Protein AF-A0A6B9T9I4-F1 (afdb_monomer_lite)

Foldseek 3Di:
DLVLLVVVLVVLVVLLVVLCVVLVVPVVCVVLSVLLSVLSVLVSLLSNLVSCVPVVVVVCDDPSNVVSLVVNVPDDRRDPVSVVSNLVPDDPVCSVSVVVVVVVSVVVVVVSVVVVVVVPD

pLDDT: mean 83.36, std 12.44, range [36.88, 96.5]

Sequence (121 aa):
MAAKFTEGVERKRREQQDFILKAFENPEKGKVYQEIADFLDYEIRYYRLGAAYYSDEFESMTSEEDDDLLYLTAVSEPSPRAYAQYLREIDPSVRADEKITHSCLKELKSAIGRVMGSGMV

Radius of gyration: 15.06 Å; chains: 1; bounding box: 29×34×47 Å

Structure (mmCIF, N/CA/C/O backbone):
data_AF-A0A6B9T9I4-F1
#
_entry.id   AF-A0A6B9T9I4-F1
#
loop_
_atom_site.group_PDB
_atom_site.id
_atom_site.type_symbol
_atom_site.label_atom_id
_atom_site.label_alt_id
_atom_site.label_comp_id
_atom_site.label_asym_id
_atom_site.label_entity_id
_atom_site.label_seq_id
_atom_site.pdbx_PDB_ins_code
_atom_site.Cartn_x
_atom_site.Cartn_y
_atom_site.Cartn_z
_atom_site.occupancy
_atom_site.B_iso_or_equiv
_atom_site.auth_seq_id
_atom_site.auth_comp_id
_atom_site.auth_asym_id
_atom_site.auth_atom_id
_atom_site.pdbx_PDB_model_num
ATOM 1 N N . MET A 1 1 ? 11.084 6.611 -11.627 1.00 81.00 1 MET A N 1
ATOM 2 C CA . MET A 1 1 ? 9.846 6.159 -10.954 1.00 81.00 1 MET A CA 1
ATOM 3 C C . MET A 1 1 ? 10.147 5.034 -9.966 1.00 81.00 1 MET A C 1
ATOM 5 O O . MET A 1 1 ? 9.678 5.132 -8.840 1.00 81.00 1 MET A O 1
ATOM 9 N N . ALA A 1 2 ? 11.010 4.069 -10.315 1.00 85.75 2 ALA A N 1
ATOM 10 C CA . ALA A 1 2 ? 11.487 3.013 -9.409 1.00 85.75 2 ALA A CA 1
ATOM 11 C C . ALA A 1 2 ? 11.872 3.493 -7.996 1.00 85.75 2 ALA A C 1
ATOM 13 O O . ALA A 1 2 ? 11.316 2.999 -7.025 1.00 85.75 2 ALA A O 1
ATOM 14 N N . ALA A 1 3 ? 12.710 4.531 -7.870 1.00 86.56 3 ALA A N 1
ATOM 15 C CA . ALA A 1 3 ? 13.126 5.057 -6.562 1.00 86.56 3 ALA A CA 1
ATOM 16 C C . ALA A 1 3 ? 11.951 5.453 -5.642 1.00 86.56 3 ALA A C 1
ATOM 18 O O . ALA A 1 3 ? 11.972 5.150 -4.454 1.00 86.56 3 ALA A O 1
ATOM 19 N N . LYS A 1 4 ? 10.881 6.053 -6.191 1.00 86.81 4 LYS A N 1
ATOM 20 C CA . LYS A 1 4 ? 9.673 6.401 -5.417 1.00 86.81 4 LYS A CA 1
ATOM 21 C C . LYS A 1 4 ? 8.933 5.161 -4.916 1.00 86.81 4 LYS A C 1
ATOM 23 O O . LYS A 1 4 ? 8.349 5.195 -3.835 1.00 86.81 4 LYS A O 1
ATOM 28 N N . PHE A 1 5 ? 8.936 4.087 -5.702 1.00 88.44 5 PHE A N 1
ATOM 29 C CA . PHE A 1 5 ? 8.363 2.808 -5.302 1.00 88.44 5 PHE A CA 1
ATOM 30 C C . PHE A 1 5 ? 9.209 2.141 -4.217 1.00 88.44 5 PHE A C 1
ATOM 32 O O . PHE A 1 5 ? 8.652 1.766 -3.190 1.00 88.44 5 PHE A O 1
ATOM 39 N N . THR A 1 6 ? 10.536 2.102 -4.369 1.00 88.81 6 THR A N 1
ATOM 40 C CA . THR A 1 6 ? 11.468 1.586 -3.351 1.00 88.81 6 THR A CA 1
ATOM 41 C C . THR A 1 6 ? 11.336 2.332 -2.020 1.00 88.81 6 THR A C 1
ATOM 43 O O . THR A 1 6 ? 11.162 1.713 -0.974 1.00 88.81 6 THR A O 1
ATOM 46 N N . GLU A 1 7 ? 11.339 3.668 -2.042 1.00 89.75 7 GLU A N 1
ATOM 47 C CA . GLU A 1 7 ? 11.102 4.485 -0.842 1.00 89.75 7 GLU A CA 1
ATOM 48 C C . GLU A 1 7 ? 9.711 4.223 -0.241 1.00 89.75 7 GLU A C 1
ATOM 50 O O . GLU A 1 7 ? 9.542 4.189 0.981 1.00 89.75 7 GLU A O 1
ATOM 55 N N . GLY A 1 8 ? 8.710 4.006 -1.098 1.00 89.75 8 GLY A N 1
ATOM 56 C CA . GLY A 1 8 ? 7.356 3.646 -0.697 1.00 89.75 8 GLY A CA 1
ATOM 57 C C . GLY A 1 8 ? 7.267 2.284 -0.004 1.00 89.75 8 GLY A C 1
ATOM 58 O O . GLY A 1 8 ? 6.523 2.173 0.966 1.00 89.75 8 GLY A O 1
ATOM 59 N N . VAL A 1 9 ? 8.048 1.282 -0.429 1.00 90.81 9 VAL A N 1
ATOM 60 C CA . VAL A 1 9 ? 8.139 -0.033 0.238 1.00 90.81 9 VAL A CA 1
ATOM 61 C C . VAL A 1 9 ? 8.602 0.139 1.682 1.00 90.81 9 VAL A C 1
ATOM 63 O O . VAL A 1 9 ? 7.930 -0.311 2.610 1.00 90.81 9 VAL A O 1
ATOM 66 N N . GLU A 1 10 ? 9.707 0.853 1.891 1.00 91.12 10 GLU A N 1
ATOM 67 C CA . GLU A 1 10 ? 10.277 1.059 3.228 1.00 91.12 10 GLU A CA 1
ATOM 68 C C . GLU A 1 10 ? 9.390 1.931 4.124 1.00 91.12 10 GLU A C 1
ATOM 70 O O . GLU A 1 10 ? 9.361 1.767 5.348 1.00 91.12 10 GLU A O 1
ATOM 75 N N . ARG A 1 11 ? 8.634 2.868 3.538 1.00 91.81 11 ARG A N 1
ATOM 76 C CA . ARG A 1 11 ? 7.602 3.610 4.270 1.00 91.81 11 ARG A CA 1
ATOM 77 C C . ARG A 1 11 ? 6.452 2.689 4.685 1.00 91.81 11 ARG A C 1
ATOM 79 O O . ARG A 1 11 ? 6.123 2.644 5.866 1.00 91.81 11 ARG A O 1
ATOM 86 N N . LYS A 1 12 ? 5.874 1.933 3.748 1.00 92.88 12 LYS A N 1
ATOM 87 C CA . LYS A 1 12 ? 4.719 1.064 4.013 1.00 92.88 12 LYS A CA 1
ATOM 88 C C . LYS A 1 12 ? 5.04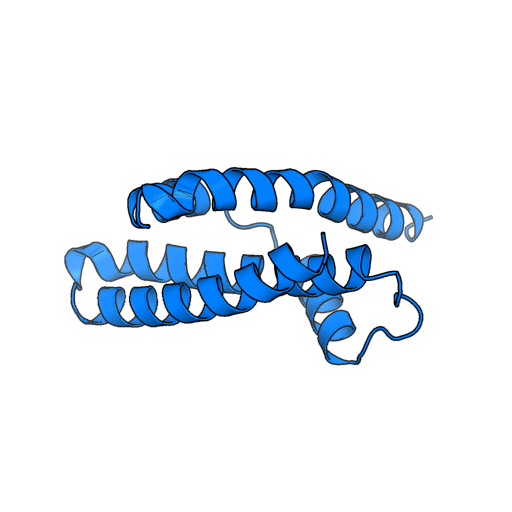2 -0.061 4.993 1.00 92.88 12 LYS A C 1
ATOM 90 O O . LYS A 1 12 ? 4.193 -0.381 5.814 1.00 92.88 12 LYS A O 1
ATOM 95 N N . ARG A 1 13 ? 6.261 -0.614 4.973 1.00 94.75 13 ARG A N 1
ATOM 96 C CA . ARG A 1 13 ? 6.726 -1.592 5.977 1.00 94.75 13 ARG A CA 1
ATOM 97 C C . ARG A 1 13 ? 6.697 -1.019 7.392 1.00 94.75 13 ARG A C 1
ATOM 99 O O . ARG A 1 13 ? 6.206 -1.674 8.307 1.00 94.75 13 ARG A O 1
ATOM 106 N N . ARG A 1 14 ? 7.180 0.215 7.566 1.00 94.94 14 ARG A N 1
ATOM 107 C CA . ARG A 1 14 ? 7.117 0.916 8.858 1.00 94.94 14 ARG A CA 1
ATOM 108 C C . ARG A 1 14 ? 5.676 1.183 9.277 1.00 94.94 14 ARG A C 1
ATOM 110 O O . ARG A 1 14 ? 5.291 0.827 10.381 1.00 94.94 14 ARG A O 1
ATOM 117 N N . GLU A 1 15 ? 4.861 1.714 8.369 1.00 95.31 15 GLU A N 1
ATOM 118 C CA . GLU A 1 15 ? 3.440 1.961 8.637 1.00 95.31 15 GLU A CA 1
ATOM 119 C C . GLU A 1 15 ? 2.694 0.668 9.005 1.00 95.31 15 GLU A C 1
ATOM 121 O O . GLU A 1 15 ? 1.896 0.669 9.937 1.00 95.31 15 GLU A O 1
ATOM 126 N N . GLN A 1 16 ? 2.973 -0.449 8.329 1.00 96.50 16 GLN A N 1
ATOM 127 C CA . GLN A 1 16 ? 2.377 -1.752 8.628 1.00 96.50 16 GLN A CA 1
ATOM 128 C C . GLN A 1 16 ? 2.721 -2.204 10.050 1.00 96.50 16 GLN A C 1
ATOM 130 O O . GLN A 1 16 ? 1.822 -2.586 10.799 1.00 96.50 16 GLN A O 1
ATOM 135 N N . GLN A 1 17 ? 3.997 -2.124 10.440 1.00 96.44 17 GLN A N 1
ATOM 136 C CA . GLN A 1 17 ? 4.434 -2.440 11.802 1.00 96.44 17 GLN A CA 1
ATOM 137 C C . GLN A 1 17 ? 3.738 -1.542 12.833 1.00 96.44 17 GLN A C 1
ATOM 139 O O . GLN A 1 17 ? 3.218 -2.047 13.830 1.00 96.44 17 GLN A O 1
ATOM 144 N N . ASP A 1 18 ? 3.635 -0.241 12.559 1.00 95.94 18 ASP A N 1
ATOM 145 C CA . ASP A 1 18 ? 2.930 0.706 13.426 1.00 95.94 18 ASP A CA 1
ATOM 146 C C . ASP A 1 18 ? 1.440 0.360 13.562 1.00 95.94 18 ASP A C 1
ATOM 148 O O . ASP A 1 18 ? 0.882 0.447 14.656 1.00 95.94 18 ASP A O 1
ATOM 152 N N . PHE A 1 19 ? 0.770 -0.052 12.481 1.00 96.12 19 PHE A N 1
ATOM 153 C CA . PHE A 1 19 ? -0.637 -0.458 12.537 1.00 96.12 19 PHE A CA 1
ATOM 154 C C . PHE A 1 19 ? -0.847 -1.774 13.285 1.00 96.12 19 PHE A C 1
ATOM 156 O O . PHE A 1 19 ? -1.820 -1.877 14.031 1.00 96.12 19 PHE A O 1
ATOM 163 N N . ILE A 1 20 ? 0.068 -2.739 13.162 1.00 95.50 20 ILE A N 1
ATOM 164 C CA . ILE A 1 20 ? 0.040 -3.975 13.959 1.00 95.50 20 ILE A CA 1
ATOM 165 C C . ILE A 1 20 ? 0.152 -3.641 15.453 1.00 95.50 20 ILE A C 1
ATOM 167 O O . ILE A 1 20 ? -0.635 -4.136 16.262 1.00 95.50 20 ILE A O 1
ATOM 171 N N . LEU A 1 21 ? 1.074 -2.748 15.824 1.00 96.06 21 LEU A N 1
ATOM 172 C CA . LEU A 1 21 ? 1.221 -2.290 17.208 1.00 96.06 21 LEU A CA 1
ATOM 173 C C . LEU A 1 21 ? -0.026 -1.538 17.689 1.00 96.06 21 LEU A C 1
ATOM 175 O O . LEU A 1 21 ? -0.581 -1.872 18.735 1.00 96.06 21 LEU A O 1
ATOM 179 N N . LYS A 1 22 ? -0.550 -0.600 16.892 1.00 94.56 22 LYS A N 1
ATOM 180 C CA . LYS A 1 22 ? -1.794 0.119 17.213 1.00 94.56 22 LYS A CA 1
ATOM 181 C C . LYS A 1 22 ? -2.982 -0.822 17.385 1.00 94.56 22 LYS A C 1
ATOM 183 O O . LYS A 1 22 ? -3.833 -0.549 18.232 1.00 94.56 22 LYS A O 1
ATOM 188 N N . ALA A 1 23 ? -3.062 -1.898 16.600 1.00 94.56 23 ALA A N 1
ATOM 189 C CA . ALA A 1 23 ? -4.119 -2.897 16.712 1.00 94.56 23 ALA A CA 1
ATOM 190 C C . ALA A 1 23 ? -4.077 -3.614 18.067 1.00 94.56 23 ALA A C 1
ATOM 192 O O . ALA A 1 23 ? -5.125 -3.836 18.676 1.00 94.56 23 ALA A O 1
ATOM 193 N N . PHE A 1 24 ? -2.869 -3.920 18.546 1.00 93.88 24 PHE A N 1
ATOM 194 C CA . PHE A 1 24 ? -2.639 -4.507 19.861 1.00 93.88 24 PHE A CA 1
ATOM 195 C C . PHE A 1 24 ? -2.944 -3.519 21.000 1.00 93.88 24 PHE A C 1
ATOM 197 O O . PHE A 1 24 ? -3.623 -3.871 21.962 1.00 93.88 24 PHE A O 1
ATOM 204 N N . GLU A 1 25 ? -2.492 -2.269 20.876 1.00 94.50 25 GLU A N 1
ATOM 205 C CA . GLU A 1 25 ? -2.658 -1.228 21.900 1.00 94.50 25 GLU A CA 1
ATOM 206 C C . GLU A 1 25 ? -4.094 -0.691 22.008 1.00 94.50 25 GLU A C 1
ATOM 208 O O . GLU A 1 25 ? -4.486 -0.188 23.061 1.00 94.50 25 GLU A O 1
ATOM 213 N N . ASN A 1 26 ? -4.895 -0.796 20.940 1.00 93.19 26 ASN A N 1
ATOM 214 C CA . ASN A 1 26 ? -6.252 -0.247 20.874 1.00 93.19 26 ASN A CA 1
ATOM 215 C C . ASN A 1 26 ? -7.279 -1.332 20.508 1.00 93.19 26 ASN A C 1
ATOM 217 O O . ASN A 1 26 ? -7.772 -1.345 19.375 1.00 93.19 26 ASN A O 1
ATOM 221 N N . PRO A 1 27 ? -7.680 -2.205 21.453 1.00 89.75 27 PRO A N 1
ATOM 222 C CA . PRO A 1 27 ? -8.570 -3.336 21.178 1.00 89.75 27 PRO A CA 1
ATOM 223 C C . PRO A 1 27 ? -9.893 -2.941 20.506 1.00 89.75 27 PRO A C 1
ATOM 225 O O . PRO A 1 27 ? -10.396 -3.661 19.646 1.00 89.75 27 PRO A O 1
ATOM 228 N N . GLU A 1 28 ? -10.432 -1.763 20.835 1.00 92.38 28 GLU A N 1
ATOM 229 C CA . GLU A 1 28 ? -11.689 -1.252 20.269 1.00 92.38 28 GLU A CA 1
ATOM 230 C C . GLU A 1 28 ? -11.599 -0.938 18.769 1.00 92.38 28 GLU A C 1
ATOM 232 O O . GLU A 1 28 ? -12.588 -1.032 18.042 1.00 92.38 28 GLU A O 1
ATOM 237 N N . LYS A 1 29 ? -10.398 -0.596 18.291 1.00 91.06 29 LYS A N 1
ATOM 238 C CA . LYS A 1 29 ? -10.099 -0.348 16.875 1.00 91.06 29 LYS A CA 1
ATOM 239 C C . LYS A 1 29 ? -9.246 -1.451 16.249 1.00 91.06 29 LYS A C 1
ATOM 241 O O . LYS A 1 29 ? -8.929 -1.358 15.066 1.00 91.06 29 LYS A O 1
ATOM 246 N N . GLY A 1 30 ? -8.928 -2.507 17.001 1.00 90.88 30 GLY A N 1
ATOM 247 C CA . GLY A 1 30 ? -7.975 -3.545 16.610 1.00 90.88 30 GLY A CA 1
ATOM 248 C C . GLY A 1 30 ? -8.283 -4.161 15.250 1.00 90.88 30 GLY A C 1
ATOM 249 O O . GLY A 1 30 ? -7.400 -4.263 14.409 1.00 90.88 30 GLY A O 1
ATOM 250 N N . LYS A 1 31 ? -9.561 -4.456 14.975 1.00 92.00 31 LYS A N 1
ATOM 251 C CA . LYS A 1 31 ? -9.989 -4.964 13.660 1.00 92.00 31 LYS A CA 1
ATOM 252 C C . LYS A 1 31 ? -9.695 -3.999 12.513 1.00 92.00 31 LYS A C 1
ATOM 254 O O . LYS A 1 31 ? -9.228 -4.435 11.473 1.00 92.00 31 LYS A O 1
ATOM 259 N N . VAL A 1 32 ? -9.948 -2.703 12.698 1.00 92.62 32 VAL A N 1
ATOM 260 C CA . VAL A 1 32 ? -9.708 -1.696 11.652 1.00 92.62 32 VAL A CA 1
ATOM 261 C C . VAL A 1 32 ? -8.214 -1.544 11.384 1.00 92.62 32 VAL A C 1
ATOM 263 O O . VAL A 1 32 ? -7.804 -1.448 10.233 1.00 92.62 32 VAL A O 1
ATOM 266 N N . TYR A 1 33 ? -7.394 -1.535 12.434 1.00 94.44 33 TYR A N 1
ATOM 267 C CA . TYR A 1 33 ? -5.945 -1.440 12.276 1.00 94.44 33 TYR A CA 1
ATOM 268 C C . TYR A 1 33 ? -5.341 -2.706 11.667 1.00 94.44 33 TYR A C 1
ATOM 270 O O . TYR A 1 33 ? -4.453 -2.592 10.826 1.00 94.44 33 TYR A O 1
ATOM 278 N N . GLN A 1 34 ? -5.883 -3.883 11.986 1.00 93.00 34 GLN A N 1
ATOM 279 C CA . GLN A 1 34 ? -5.496 -5.125 11.321 1.00 93.00 34 GLN A CA 1
ATOM 280 C C . GLN A 1 34 ? -5.872 -5.116 9.833 1.00 93.00 34 GLN A C 1
ATOM 282 O O . GLN A 1 34 ? -5.030 -5.422 9.000 1.00 93.00 34 GLN A O 1
ATOM 287 N N . GLU A 1 35 ? -7.083 -4.669 9.478 1.00 92.81 35 GLU A N 1
ATOM 288 C CA . GLU A 1 35 ? -7.496 -4.516 8.072 1.00 92.81 35 GLU A CA 1
ATOM 289 C C . GLU A 1 35 ? -6.554 -3.583 7.287 1.00 92.81 35 GLU A C 1
ATOM 291 O O . GLU A 1 35 ? -6.261 -3.832 6.117 1.00 92.81 35 GLU A O 1
ATOM 296 N N . ILE A 1 36 ? -6.056 -2.513 7.920 1.00 94.38 36 ILE A N 1
ATOM 297 C CA . ILE A 1 36 ? -5.065 -1.615 7.308 1.00 94.38 36 ILE A CA 1
ATOM 298 C C . ILE A 1 36 ? -3.708 -2.313 7.157 1.00 94.38 36 ILE A C 1
ATOM 300 O O . ILE A 1 36 ? -3.079 -2.178 6.110 1.00 94.38 36 ILE A O 1
ATOM 304 N N . ALA A 1 37 ? -3.248 -3.052 8.169 1.00 94.06 37 ALA A N 1
ATOM 305 C CA . ALA A 1 37 ? -1.983 -3.781 8.102 1.00 94.06 37 ALA A CA 1
ATOM 306 C C . ALA A 1 37 ? -1.990 -4.853 6.996 1.00 94.06 37 ALA A C 1
ATOM 308 O O . ALA A 1 37 ? -1.013 -4.977 6.255 1.00 94.06 37 ALA A O 1
ATOM 309 N N . ASP A 1 38 ? -3.108 -5.564 6.837 1.00 92.19 38 ASP A N 1
ATOM 310 C CA . ASP A 1 38 ? -3.296 -6.565 5.784 1.00 92.19 38 ASP A CA 1
ATOM 311 C C . ASP A 1 38 ? -3.325 -5.902 4.394 1.00 92.19 38 ASP A C 1
ATOM 313 O O . ASP A 1 38 ? -2.701 -6.381 3.448 1.00 92.19 38 ASP A O 1
ATOM 317 N N . PHE A 1 39 ? -3.988 -4.744 4.271 1.00 92.38 39 PHE A N 1
ATOM 318 C CA . PHE A 1 39 ? -3.940 -3.932 3.052 1.00 92.38 39 PHE A CA 1
ATOM 319 C C . PHE A 1 39 ? -2.515 -3.473 2.714 1.00 92.38 39 PHE A C 1
ATOM 321 O O . PHE A 1 39 ? -2.122 -3.482 1.547 1.00 92.38 39 PHE A O 1
ATOM 328 N N . LEU A 1 40 ? -1.732 -3.079 3.718 1.00 93.62 40 LEU A N 1
ATOM 329 C CA . LEU A 1 40 ? -0.352 -2.657 3.508 1.00 93.62 40 LEU A CA 1
ATOM 330 C C . LEU A 1 40 ? 0.551 -3.809 3.070 1.00 93.62 40 LEU A C 1
ATOM 332 O O . LEU A 1 40 ? 1.426 -3.556 2.247 1.00 93.62 40 LEU A O 1
ATOM 336 N N . ASP A 1 41 ? 0.318 -5.048 3.522 1.00 92.69 41 ASP A N 1
ATOM 337 C CA . ASP A 1 41 ? 1.052 -6.220 3.012 1.00 92.69 41 ASP A CA 1
ATOM 338 C C . ASP A 1 41 ? 0.872 -6.361 1.499 1.00 92.69 41 ASP A C 1
ATOM 340 O O . ASP A 1 41 ? 1.838 -6.431 0.739 1.00 92.69 41 ASP A O 1
ATOM 344 N N . TYR A 1 42 ? -0.384 -6.305 1.055 1.00 91.31 42 TYR A N 1
ATOM 345 C CA . TYR A 1 42 ? -0.736 -6.360 -0.358 1.00 91.31 42 TYR A CA 1
ATOM 346 C C . TYR A 1 42 ? -0.087 -5.219 -1.160 1.00 91.31 42 TYR A C 1
ATOM 348 O O . TYR A 1 42 ? 0.507 -5.447 -2.216 1.00 91.31 42 TYR A O 1
ATOM 356 N N . GLU A 1 43 ? -0.155 -3.984 -0.658 1.00 90.62 43 GLU A N 1
ATOM 357 C CA . GLU A 1 43 ? 0.421 -2.825 -1.346 1.00 90.62 43 GLU A CA 1
ATOM 358 C C . GLU A 1 43 ? 1.952 -2.842 -1.379 1.00 90.62 43 GLU A C 1
ATOM 360 O O . GLU A 1 43 ? 2.534 -2.407 -2.371 1.00 90.62 43 GLU A O 1
ATOM 365 N N . ILE A 1 44 ? 2.620 -3.355 -0.341 1.00 92.31 44 ILE A N 1
ATOM 366 C CA . ILE A 1 44 ? 4.082 -3.506 -0.322 1.00 92.31 44 ILE A CA 1
ATOM 367 C C . ILE A 1 44 ? 4.533 -4.353 -1.513 1.00 92.31 44 ILE A C 1
ATOM 369 O O . ILE A 1 44 ? 5.435 -3.940 -2.238 1.00 92.31 44 ILE A O 1
ATOM 373 N N . ARG A 1 45 ? 3.873 -5.486 -1.763 1.00 90.56 45 ARG A N 1
ATOM 374 C CA . ARG A 1 45 ? 4.190 -6.389 -2.883 1.00 90.56 45 ARG A CA 1
ATOM 375 C C . ARG A 1 45 ? 3.978 -5.712 -4.234 1.00 90.56 45 ARG A C 1
ATOM 377 O O . ARG A 1 45 ? 4.839 -5.773 -5.108 1.00 90.56 45 ARG A O 1
ATOM 384 N N . TYR A 1 46 ? 2.885 -4.960 -4.375 1.00 88.44 46 TYR A N 1
ATOM 385 C CA . TYR A 1 46 ? 2.653 -4.137 -5.565 1.00 88.44 46 TYR A CA 1
ATOM 386 C C . TYR A 1 46 ? 3.729 -3.072 -5.764 1.00 88.44 46 TYR A C 1
ATOM 388 O O . TYR A 1 46 ? 4.138 -2.810 -6.893 1.00 88.44 46 TYR A O 1
ATOM 396 N N . TYR A 1 47 ? 4.192 -2.450 -4.681 1.00 90.06 47 TYR A N 1
ATOM 397 C CA . TYR A 1 47 ? 5.221 -1.423 -4.755 1.00 90.06 47 TYR A CA 1
ATOM 398 C C . TYR A 1 47 ? 6.589 -2.011 -5.101 1.00 90.06 47 TYR A C 1
ATOM 400 O O . TYR A 1 47 ? 7.327 -1.391 -5.860 1.00 90.06 47 TYR A O 1
ATOM 408 N N . ARG A 1 48 ? 6.918 -3.209 -4.610 1.00 89.06 48 ARG A N 1
ATOM 409 C CA . ARG A 1 48 ? 8.138 -3.933 -4.994 1.00 89.06 48 ARG A CA 1
ATOM 410 C C . ARG A 1 48 ? 8.136 -4.277 -6.477 1.00 89.06 48 ARG A C 1
ATOM 412 O O . ARG A 1 48 ? 9.077 -3.927 -7.184 1.00 89.06 48 ARG A O 1
ATOM 419 N N . LEU A 1 49 ? 7.030 -4.835 -6.965 1.00 87.44 49 LEU A N 1
ATOM 420 C CA . LEU A 1 49 ? 6.859 -5.110 -8.387 1.00 87.44 49 LEU A CA 1
ATOM 421 C C . LEU A 1 49 ? 6.884 -3.821 -9.222 1.00 87.44 49 LEU A C 1
ATOM 423 O O . LEU A 1 49 ? 7.463 -3.795 -10.301 1.00 87.44 49 LEU A O 1
ATOM 427 N N . GLY A 1 50 ? 6.315 -2.725 -8.713 1.00 85.62 50 GLY A N 1
ATOM 428 C CA . GLY A 1 50 ? 6.417 -1.405 -9.335 1.00 85.62 50 GLY A CA 1
ATOM 429 C C . GLY A 1 50 ? 7.853 -0.892 -9.403 1.00 85.62 50 GLY A C 1
ATOM 430 O O . GLY A 1 50 ? 8.256 -0.354 -10.431 1.00 85.62 50 GLY A O 1
ATOM 431 N N . ALA A 1 51 ? 8.651 -1.088 -8.352 1.00 87.69 51 ALA A N 1
ATOM 432 C CA . ALA A 1 51 ? 10.061 -0.719 -8.364 1.00 87.69 51 ALA A CA 1
ATOM 433 C C . ALA A 1 51 ? 10.816 -1.455 -9.481 1.00 87.69 51 ALA A C 1
ATOM 435 O O . ALA A 1 51 ? 11.505 -0.792 -10.252 1.00 87.69 51 ALA A O 1
ATOM 436 N N . ALA A 1 52 ? 10.605 -2.769 -9.612 1.00 82.94 52 ALA A N 1
ATOM 437 C CA . ALA A 1 52 ? 11.197 -3.592 -10.668 1.00 82.94 52 ALA A CA 1
ATOM 438 C C . ALA A 1 52 ? 10.669 -3.241 -12.072 1.00 82.94 52 ALA A C 1
ATOM 440 O O . ALA A 1 52 ? 11.432 -3.116 -13.024 1.00 82.94 52 ALA A O 1
ATOM 441 N N . TYR A 1 53 ? 9.362 -3.008 -12.218 1.00 81.50 53 TYR A N 1
ATOM 442 C CA . TYR A 1 53 ? 8.759 -2.637 -13.501 1.00 81.50 53 TYR A CA 1
ATOM 443 C C . TYR A 1 53 ? 9.305 -1.307 -14.038 1.00 81.50 53 TYR A C 1
ATOM 445 O O . TYR A 1 53 ? 9.487 -1.142 -15.241 1.00 81.50 53 TYR A O 1
ATOM 453 N N . TYR A 1 54 ? 9.568 -0.347 -13.149 1.00 82.69 54 TYR A N 1
ATOM 454 C CA . TYR A 1 54 ? 10.051 0.983 -13.517 1.00 82.69 54 TYR A CA 1
ATOM 455 C C . TYR A 1 54 ? 11.576 1.152 -13.418 1.00 82.69 54 TYR A C 1
ATOM 457 O O . TYR A 1 54 ? 12.043 2.291 -13.546 1.00 82.69 54 TYR A O 1
ATOM 465 N N . SER A 1 55 ? 12.341 0.098 -13.109 1.00 82.69 55 SER A N 1
ATOM 466 C CA . SER A 1 55 ? 13.808 0.168 -13.028 1.00 82.69 55 SER A CA 1
ATOM 467 C C . SER A 1 55 ? 14.501 -0.080 -14.369 1.00 82.69 55 SER A C 1
ATOM 469 O O . SER A 1 55 ? 15.716 0.047 -14.425 1.00 82.69 55 SER A O 1
ATOM 471 N N . ASP A 1 56 ? 13.761 -0.408 -15.437 1.00 69.06 56 ASP A N 1
ATOM 472 C CA . ASP A 1 56 ? 14.279 -0.862 -16.744 1.00 69.06 56 ASP A CA 1
ATOM 473 C C . ASP A 1 56 ? 15.167 -2.133 -16.672 1.00 69.06 56 ASP A C 1
ATOM 475 O O . ASP A 1 56 ? 15.637 -2.623 -17.695 1.00 69.06 56 ASP A O 1
ATOM 479 N N . GLU A 1 57 ? 15.326 -2.736 -15.488 1.00 63.34 57 GLU A N 1
ATOM 480 C CA . GLU A 1 57 ? 16.086 -3.968 -15.217 1.00 63.34 57 GLU A CA 1
ATOM 481 C C . GLU A 1 57 ? 15.162 -5.202 -15.170 1.00 63.34 57 GLU A C 1
ATOM 483 O O . GLU A 1 57 ? 15.348 -6.128 -14.386 1.00 63.34 57 GLU A O 1
ATOM 488 N N . PHE A 1 58 ? 14.122 -5.226 -16.009 1.00 56.03 58 PHE A N 1
ATOM 489 C CA . PHE A 1 58 ? 13.093 -6.275 -15.979 1.00 56.03 58 PHE A CA 1
ATOM 490 C C . PHE A 1 58 ? 13.648 -7.683 -16.274 1.00 56.03 58 PHE A C 1
ATOM 492 O O . PHE A 1 58 ? 13.088 -8.680 -15.826 1.00 56.03 58 PHE A O 1
ATOM 499 N N . GLU A 1 59 ? 14.780 -7.779 -16.980 1.00 54.00 59 GLU A N 1
ATOM 500 C CA . GLU A 1 59 ? 15.467 -9.052 -17.246 1.00 54.00 59 GLU A CA 1
ATOM 501 C C . GLU A 1 59 ? 16.045 -9.719 -15.981 1.00 54.00 59 GLU A C 1
ATOM 503 O O . GLU A 1 59 ? 16.466 -10.873 -16.049 1.00 54.00 59 GLU A O 1
ATOM 508 N N . SER A 1 60 ? 16.044 -9.038 -14.827 1.00 52.16 60 SER A N 1
ATOM 509 C CA . SER A 1 60 ? 16.562 -9.563 -13.561 1.00 52.16 60 SER A CA 1
ATOM 510 C C . SER A 1 60 ? 15.499 -9.751 -12.476 1.00 52.16 60 SER A C 1
ATOM 512 O O . SER A 1 60 ? 15.847 -9.635 -11.299 1.00 52.16 60 SER A O 1
ATOM 514 N N . MET A 1 61 ? 14.228 -10.013 -12.829 1.00 57.78 61 MET A N 1
ATOM 515 C CA . MET A 1 61 ? 13.220 -10.408 -11.831 1.00 57.78 61 MET A CA 1
ATOM 516 C C . MET A 1 61 ? 13.818 -11.481 -10.914 1.00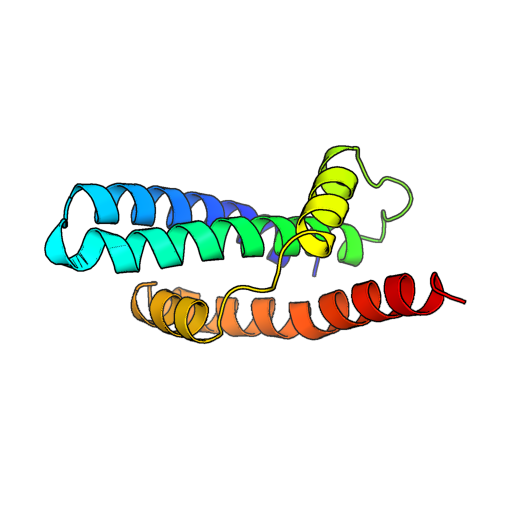 57.78 61 MET A C 1
ATOM 518 O O . MET A 1 61 ? 14.265 -12.535 -11.373 1.00 57.78 61 MET A O 1
ATOM 522 N N . THR A 1 62 ? 13.927 -11.162 -9.627 1.00 65.12 62 THR A N 1
ATOM 523 C CA . THR A 1 62 ? 14.457 -12.095 -8.642 1.00 65.12 62 THR A CA 1
ATOM 524 C C . THR A 1 62 ? 13.320 -12.999 -8.177 1.00 65.12 62 THR A C 1
ATOM 526 O O . THR A 1 62 ? 12.142 -12.711 -8.399 1.00 65.12 62 THR A O 1
ATOM 529 N N . SER A 1 63 ? 13.657 -14.090 -7.488 1.00 71.62 63 SER A N 1
ATOM 530 C CA . SER A 1 63 ? 12.655 -15.010 -6.939 1.00 71.62 63 SER A CA 1
ATOM 531 C C . SER A 1 63 ? 11.611 -14.311 -6.061 1.00 71.62 63 SER A C 1
ATOM 533 O O . SER A 1 63 ? 10.483 -14.778 -5.963 1.00 71.62 63 SER A O 1
ATOM 535 N N . GLU A 1 64 ? 11.968 -13.189 -5.428 1.00 75.94 64 GLU A N 1
ATOM 536 C CA . GLU A 1 64 ? 11.045 -12.466 -4.558 1.00 75.94 64 GLU A CA 1
ATOM 537 C C . GLU A 1 64 ? 9.984 -11.667 -5.336 1.00 75.94 64 GLU A C 1
ATOM 539 O O . GLU A 1 64 ? 8.848 -11.572 -4.874 1.00 75.94 64 GLU A O 1
ATOM 544 N N . GLU A 1 65 ? 10.306 -11.107 -6.511 1.00 76.62 65 GLU A N 1
ATOM 545 C CA . GLU A 1 65 ? 9.299 -10.451 -7.359 1.00 76.62 65 GLU A CA 1
ATOM 546 C C . GLU A 1 65 ? 8.368 -11.466 -8.031 1.00 76.62 65 GLU A C 1
ATOM 548 O O . GLU A 1 65 ? 7.183 -11.175 -8.209 1.00 76.62 65 GLU A O 1
ATOM 553 N N . ASP A 1 66 ? 8.876 -12.656 -8.365 1.00 74.88 66 ASP A N 1
ATOM 554 C CA . ASP A 1 66 ? 8.063 -13.770 -8.866 1.00 74.88 66 ASP A CA 1
ATOM 555 C C . ASP A 1 66 ? 7.075 -14.271 -7.803 1.00 74.88 66 ASP A C 1
ATOM 557 O O . ASP A 1 66 ? 5.892 -14.464 -8.096 1.00 74.88 66 ASP A O 1
ATOM 561 N N . ASP A 1 67 ? 7.527 -14.420 -6.554 1.00 82.31 67 ASP A N 1
ATOM 562 C CA . ASP A 1 67 ? 6.664 -14.771 -5.421 1.00 82.31 67 ASP A CA 1
ATOM 563 C C . ASP A 1 67 ? 5.597 -13.695 -5.168 1.00 82.31 67 ASP A C 1
ATOM 565 O O . ASP A 1 67 ? 4.435 -14.010 -4.890 1.00 82.31 67 ASP A O 1
ATOM 569 N N . ASP A 1 68 ? 5.964 -12.417 -5.295 1.00 85.19 68 ASP A N 1
ATOM 570 C CA . ASP A 1 68 ? 5.023 -11.306 -5.172 1.00 85.19 68 ASP A CA 1
ATOM 571 C C . ASP A 1 68 ? 4.008 -11.305 -6.321 1.00 85.19 68 ASP A C 1
ATOM 573 O O . ASP A 1 68 ? 2.813 -11.138 -6.075 1.00 85.19 68 ASP A O 1
ATOM 577 N N . LEU A 1 69 ? 4.429 -11.577 -7.559 1.00 81.25 69 LEU A N 1
ATOM 578 C CA . LEU A 1 69 ? 3.510 -11.740 -8.684 1.00 81.25 69 LEU A CA 1
ATOM 579 C C . LEU A 1 69 ? 2.565 -12.931 -8.460 1.00 81.25 69 LEU A C 1
ATOM 581 O O . LEU A 1 69 ? 1.353 -12.793 -8.625 1.00 81.25 69 LEU A O 1
ATOM 585 N N . LEU A 1 70 ? 3.072 -14.084 -8.022 1.00 82.88 70 LEU A N 1
ATOM 586 C CA . LEU A 1 70 ? 2.242 -15.249 -7.707 1.00 82.88 70 LEU A CA 1
ATOM 587 C C . LEU A 1 70 ? 1.217 -14.928 -6.610 1.00 82.88 70 LEU A C 1
ATOM 589 O O . LEU A 1 70 ? 0.037 -15.252 -6.741 1.00 82.88 70 LEU A O 1
ATOM 593 N N . TYR A 1 71 ? 1.642 -14.243 -5.550 1.00 84.75 71 TYR A N 1
ATOM 594 C CA . TYR A 1 71 ? 0.748 -13.829 -4.475 1.00 84.75 71 TYR A CA 1
ATOM 595 C C . TYR A 1 71 ? -0.350 -12.891 -4.990 1.00 84.75 71 TYR A C 1
ATOM 597 O O . TYR A 1 71 ? -1.533 -13.153 -4.779 1.00 84.75 71 TYR A O 1
ATOM 605 N N . LEU A 1 72 ? 0.025 -11.825 -5.702 1.00 83.06 72 LEU A N 1
ATOM 606 C CA . LEU A 1 72 ? -0.900 -10.790 -6.177 1.00 83.06 72 LEU A CA 1
ATOM 607 C C . LEU A 1 72 ? -1.917 -11.309 -7.199 1.00 83.06 72 LEU A C 1
ATOM 609 O O . LEU A 1 72 ? -2.972 -10.705 -7.377 1.00 83.06 72 LEU A O 1
ATOM 613 N N . THR A 1 73 ? -1.602 -12.415 -7.866 1.00 78.62 73 THR A N 1
ATOM 614 C CA . THR A 1 73 ? -2.487 -13.071 -8.834 1.00 78.62 73 THR A CA 1
ATOM 615 C C . THR A 1 73 ? -3.382 -14.128 -8.185 1.00 78.62 73 THR A C 1
ATOM 617 O O . THR A 1 73 ? -4.475 -14.395 -8.683 1.00 78.62 73 THR A O 1
ATOM 620 N N . ALA A 1 74 ? -2.969 -14.681 -7.040 1.00 80.56 74 ALA A N 1
ATOM 621 C CA . ALA A 1 74 ? -3.752 -15.630 -6.252 1.00 80.56 74 ALA A CA 1
ATOM 622 C C . ALA A 1 74 ? -4.747 -14.960 -5.285 1.00 80.56 74 ALA A C 1
ATOM 624 O O . ALA A 1 74 ? -5.751 -15.573 -4.913 1.00 80.56 74 ALA A O 1
ATOM 625 N N . VAL A 1 75 ? -4.485 -13.722 -4.856 1.00 78.69 75 VAL A N 1
ATOM 626 C CA . VAL A 1 75 ? -5.324 -12.995 -3.891 1.00 78.69 75 VAL A CA 1
ATOM 627 C C . VAL A 1 75 ? -6.234 -11.973 -4.567 1.00 78.69 75 VAL A C 1
ATOM 629 O O . VAL A 1 75 ? -5.885 -11.341 -5.560 1.00 78.69 75 VAL A O 1
ATOM 632 N N . SER A 1 76 ? -7.426 -11.780 -4.002 1.00 76.81 76 SER A N 1
ATOM 633 C CA . SER A 1 76 ? -8.306 -10.686 -4.423 1.00 76.81 76 SER A CA 1
ATOM 634 C C . SER A 1 76 ? -7.781 -9.347 -3.913 1.00 76.81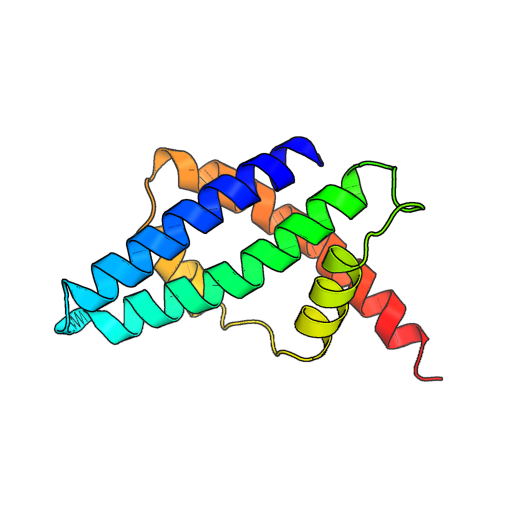 76 SER A C 1
ATOM 636 O O . SER A 1 76 ? -7.313 -9.256 -2.778 1.00 76.81 76 SER A O 1
ATOM 638 N N . GLU A 1 77 ? -7.917 -8.301 -4.728 1.00 78.44 77 GLU A N 1
ATOM 639 C CA . GLU A 1 77 ? -7.572 -6.940 -4.318 1.00 78.44 77 GLU A CA 1
ATOM 640 C C . GLU A 1 77 ? -8.358 -6.536 -3.052 1.00 78.44 77 GLU A C 1
ATOM 642 O O . GLU A 1 77 ? -9.585 -6.711 -3.009 1.00 78.44 77 GLU A O 1
ATOM 647 N N . PRO A 1 78 ? -7.691 -5.990 -2.016 1.00 78.75 78 PRO A N 1
ATOM 648 C CA . PRO A 1 78 ? -8.363 -5.507 -0.820 1.00 78.75 78 PRO A CA 1
ATOM 649 C C . PRO A 1 78 ? -9.397 -4.427 -1.147 1.00 78.75 78 PRO A C 1
ATOM 651 O O . PRO A 1 78 ? -9.253 -3.652 -2.094 1.00 78.75 78 PRO A O 1
ATOM 654 N N . SER A 1 79 ? -10.453 -4.333 -0.334 1.00 79.50 79 SER A N 1
ATOM 655 C CA . SER A 1 79 ? -11.546 -3.410 -0.647 1.00 79.50 79 SER A CA 1
ATOM 656 C C . SER A 1 79 ? -11.085 -1.938 -0.662 1.00 79.50 79 SER A C 1
ATOM 658 O O . SER A 1 79 ? -10.266 -1.541 0.175 1.00 79.50 79 SER A O 1
ATOM 660 N N . PRO A 1 80 ? -11.701 -1.069 -1.492 1.00 83.69 80 PRO A N 1
ATOM 661 C CA . PRO A 1 80 ? -11.398 0.368 -1.516 1.00 83.69 80 PRO A CA 1
ATOM 662 C C . PRO A 1 80 ? -11.558 1.068 -0.157 1.00 83.69 80 PRO A C 1
ATOM 664 O O . PRO A 1 80 ? -11.004 2.144 0.077 1.00 83.69 80 PRO A O 1
ATOM 667 N N . ARG A 1 81 ? -12.329 0.464 0.757 1.00 88.44 81 ARG A N 1
ATOM 668 C CA . ARG A 1 81 ? -12.515 0.957 2.121 1.00 88.44 81 ARG A CA 1
ATOM 669 C C . ARG A 1 81 ? -11.217 0.910 2.928 1.00 88.44 81 ARG A C 1
ATOM 671 O O . ARG A 1 81 ? -10.974 1.865 3.663 1.00 88.44 81 ARG A O 1
ATOM 678 N N . ALA A 1 82 ? -10.402 -0.134 2.768 1.00 88.19 82 ALA A N 1
ATOM 679 C CA . ALA A 1 82 ? -9.151 -0.292 3.507 1.00 88.19 82 ALA A CA 1
ATOM 680 C C . ALA A 1 82 ? -8.163 0.823 3.143 1.00 88.19 82 ALA A C 1
ATOM 682 O O . ALA A 1 82 ? -7.644 1.504 4.025 1.00 88.19 82 ALA A O 1
ATOM 683 N N . TYR A 1 83 ? -8.031 1.126 1.847 1.00 89.56 83 TYR A N 1
ATOM 684 C CA . TYR A 1 83 ? -7.242 2.268 1.383 1.00 89.56 83 TYR A CA 1
ATOM 685 C C . TYR A 1 83 ? -7.775 3.603 1.926 1.00 89.56 83 TYR A C 1
ATOM 687 O O . TYR A 1 83 ? -7.016 4.438 2.415 1.00 89.56 83 TYR A O 1
ATOM 695 N N . ALA A 1 84 ? -9.096 3.811 1.916 1.00 91.31 84 ALA A N 1
ATOM 696 C CA . ALA A 1 84 ? -9.689 5.031 2.464 1.00 91.31 84 ALA A CA 1
ATOM 697 C C . ALA A 1 84 ? -9.479 5.176 3.985 1.00 91.31 84 ALA A C 1
ATOM 699 O O . ALA A 1 84 ? -9.317 6.298 4.467 1.00 91.31 84 ALA A O 1
ATOM 700 N N . GLN A 1 85 ? -9.501 4.073 4.740 1.00 92.50 85 GLN A N 1
ATOM 701 C CA . GLN A 1 85 ? -9.187 4.056 6.172 1.00 92.50 85 GLN A CA 1
ATOM 702 C C . GLN A 1 85 ? -7.706 4.364 6.399 1.00 92.50 85 GLN A C 1
ATOM 704 O O . GLN A 1 85 ? -7.399 5.285 7.149 1.00 92.50 85 GLN A O 1
ATOM 709 N N . TYR A 1 86 ? -6.813 3.689 5.677 1.00 93.75 86 TYR A N 1
ATOM 710 C CA . TYR A 1 86 ? -5.376 3.943 5.701 1.00 93.75 86 TYR A CA 1
ATOM 711 C C . TYR A 1 86 ? -5.047 5.424 5.466 1.00 93.75 86 TYR A C 1
ATOM 713 O O . TYR A 1 86 ? -4.384 6.050 6.292 1.00 93.75 86 TYR A O 1
ATOM 721 N N . LEU A 1 87 ? -5.605 6.036 4.413 1.00 93.12 87 LEU A N 1
ATOM 722 C CA . LEU A 1 87 ? -5.358 7.448 4.119 1.00 93.12 87 LEU A CA 1
ATOM 723 C C . LEU A 1 87 ? -5.758 8.378 5.272 1.00 93.12 87 LEU A C 1
ATOM 725 O O . LEU A 1 87 ? -5.138 9.427 5.423 1.00 93.12 87 LEU A O 1
ATOM 729 N N . ARG A 1 88 ? -6.784 8.045 6.066 1.00 92.94 88 ARG A N 1
ATOM 730 C CA . ARG A 1 88 ? -7.211 8.868 7.213 1.00 92.94 88 ARG A CA 1
ATOM 731 C C . ARG A 1 88 ? -6.250 8.778 8.394 1.00 92.94 88 ARG A C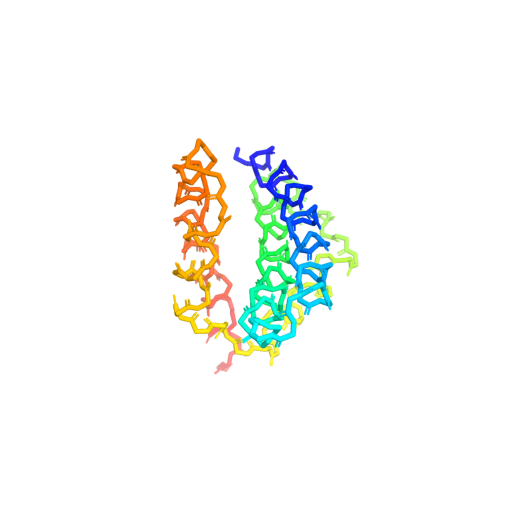 1
ATOM 733 O O . ARG A 1 88 ? -6.175 9.742 9.148 1.00 92.94 88 ARG A O 1
ATOM 740 N N . GLU A 1 89 ? -5.550 7.659 8.529 1.00 92.88 89 GLU A N 1
ATOM 741 C CA . GLU A 1 89 ? -4.702 7.343 9.680 1.00 92.88 89 GLU A CA 1
ATOM 742 C C . GLU A 1 89 ? -3.225 7.724 9.474 1.00 92.88 89 GLU A C 1
ATOM 744 O O . GLU A 1 89 ? -2.498 7.874 10.456 1.00 92.88 89 GLU A O 1
ATOM 749 N N . ILE A 1 90 ? -2.775 7.903 8.227 1.00 90.75 90 ILE A N 1
ATOM 750 C CA . ILE A 1 90 ? -1.421 8.399 7.927 1.00 90.75 90 ILE A CA 1
ATOM 751 C C . ILE A 1 90 ? -1.315 9.922 7.996 1.00 90.75 90 ILE A C 1
ATOM 753 O O . ILE A 1 90 ? -2.306 10.652 7.845 1.00 90.75 90 ILE A O 1
ATOM 757 N N . ASP A 1 91 ? -0.076 10.388 8.161 1.00 88.06 91 ASP A N 1
ATOM 758 C CA . ASP A 1 91 ? 0.250 11.805 8.250 1.00 88.06 91 ASP A CA 1
ATOM 759 C C . ASP A 1 91 ? -0.241 12.580 7.002 1.00 88.06 91 ASP A C 1
ATOM 761 O O . ASP A 1 91 ? -0.049 12.139 5.860 1.00 88.06 91 ASP A O 1
ATOM 765 N N . PRO A 1 92 ? -0.893 13.745 7.174 1.00 87.38 92 PRO A N 1
ATOM 766 C CA . PRO A 1 92 ? -1.355 14.558 6.053 1.00 87.38 92 PRO A CA 1
ATOM 767 C C . PRO A 1 92 ? -0.258 14.936 5.049 1.00 87.38 92 PRO A C 1
ATOM 769 O O . PRO A 1 92 ? -0.558 15.055 3.860 1.00 87.38 92 PRO A O 1
ATOM 772 N N . SER A 1 93 ? 0.987 15.109 5.503 1.00 85.19 93 SER A N 1
ATOM 773 C CA . SER A 1 93 ? 2.131 15.473 4.662 1.00 85.19 93 SER A CA 1
ATOM 774 C C . SER A 1 93 ? 2.520 14.368 3.677 1.00 85.19 93 SER A C 1
ATOM 776 O O . SER A 1 93 ? 2.872 14.676 2.542 1.00 85.19 93 SER A O 1
ATOM 778 N N . VAL A 1 94 ? 2.365 13.091 4.048 1.00 84.44 94 VAL A N 1
ATOM 779 C CA . VAL A 1 94 ? 2.691 11.946 3.173 1.00 84.44 94 VAL A CA 1
ATOM 780 C C . VAL A 1 94 ? 1.515 11.508 2.298 1.00 84.44 94 VAL A C 1
ATOM 782 O O . VAL A 1 94 ? 1.689 10.816 1.295 1.00 84.44 94 VAL A O 1
ATOM 785 N N . ARG A 1 95 ? 0.295 11.941 2.638 1.00 89.50 95 ARG A N 1
ATOM 786 C CA . ARG A 1 95 ? -0.945 11.544 1.953 1.00 89.50 95 ARG A CA 1
ATOM 787 C C . ARG A 1 95 ? -0.980 11.947 0.476 1.00 89.50 95 ARG A C 1
ATOM 789 O O . ARG A 1 95 ? -1.591 11.247 -0.330 1.00 89.50 95 ARG A O 1
ATOM 796 N N . ALA A 1 96 ? -0.399 13.093 0.124 1.00 85.62 96 ALA A N 1
ATOM 797 C CA . ALA A 1 96 ? -0.368 13.564 -1.261 1.00 85.62 96 ALA A CA 1
ATOM 798 C C . ALA A 1 96 ? 0.531 12.673 -2.128 1.00 85.62 96 ALA A C 1
ATOM 800 O O . ALA A 1 96 ? 0.092 12.202 -3.178 1.00 85.62 96 ALA A O 1
ATOM 801 N N . ASP A 1 97 ? 1.736 12.381 -1.644 1.00 82.62 97 ASP A N 1
ATOM 802 C CA . ASP A 1 97 ? 2.687 11.505 -2.327 1.00 82.62 97 ASP A CA 1
ATOM 803 C C . ASP A 1 97 ? 2.152 10.081 -2.460 1.00 82.62 97 ASP A C 1
ATOM 805 O O . ASP A 1 97 ? 2.264 9.477 -3.525 1.00 82.62 97 ASP A O 1
ATOM 809 N N . GLU A 1 98 ? 1.495 9.566 -1.421 1.00 88.31 98 GLU A N 1
ATOM 810 C CA . GLU A 1 98 ? 0.858 8.252 -1.466 1.00 88.31 98 GLU A CA 1
ATOM 811 C C . GLU A 1 98 ? -0.206 8.163 -2.564 1.00 88.31 98 GLU A C 1
ATOM 813 O O . GLU A 1 98 ? -0.219 7.209 -3.337 1.00 88.31 98 GLU A O 1
ATOM 818 N N . LYS A 1 99 ? -1.056 9.185 -2.708 1.00 87.31 99 LYS A N 1
ATOM 819 C CA . LYS A 1 99 ? -2.053 9.214 -3.787 1.00 87.31 99 LYS A CA 1
ATOM 820 C C . LYS A 1 99 ? -1.415 9.219 -5.172 1.00 87.31 99 LYS A C 1
ATOM 822 O O . LYS A 1 99 ? -1.962 8.594 -6.080 1.00 87.31 99 LYS A O 1
ATOM 827 N N . ILE A 1 100 ? -0.294 9.923 -5.340 1.00 82.94 100 ILE A N 1
ATOM 828 C CA . ILE A 1 100 ? 0.435 9.965 -6.610 1.00 82.94 100 ILE A CA 1
ATOM 829 C C . ILE A 1 100 ? 0.979 8.568 -6.918 1.00 82.94 100 ILE A C 1
ATOM 831 O O . ILE A 1 100 ? 0.649 8.010 -7.965 1.00 82.94 100 ILE A O 1
ATOM 835 N N . THR A 1 101 ? 1.721 7.958 -5.994 1.00 80.44 101 THR A N 1
ATOM 836 C CA . THR A 1 101 ? 2.318 6.632 -6.209 1.00 80.44 101 THR A CA 1
ATOM 837 C C . THR A 1 101 ? 1.258 5.543 -6.401 1.00 80.44 101 THR A C 1
ATOM 839 O O . THR A 1 101 ? 1.348 4.759 -7.346 1.00 80.44 101 THR A O 1
ATOM 842 N N . HIS A 1 102 ? 0.184 5.549 -5.607 1.00 83.62 102 HIS A N 1
ATOM 843 C CA . HIS A 1 102 ? -0.926 4.607 -5.763 1.00 83.62 102 HIS A CA 1
ATOM 844 C C . HIS A 1 102 ? -1.675 4.809 -7.095 1.00 83.62 102 HIS A C 1
ATOM 846 O O . HIS A 1 102 ? -2.229 3.863 -7.655 1.00 83.62 102 HIS A O 1
ATOM 852 N N . SER A 1 103 ? -1.709 6.024 -7.654 1.00 83.38 103 SER A N 1
ATOM 853 C CA . SER A 1 103 ? -2.306 6.233 -8.980 1.00 83.38 103 SER A CA 1
ATOM 854 C C . SER A 1 103 ? -1.473 5.600 -10.100 1.00 83.38 103 SER A C 1
ATOM 856 O O . SER A 1 103 ? -2.046 5.050 -11.041 1.00 83.38 103 SER A O 1
ATOM 858 N N . CYS A 1 104 ? -0.143 5.578 -9.953 1.00 79.00 104 CYS A N 1
ATOM 859 C CA . CYS A 1 104 ? 0.766 4.887 -10.870 1.00 79.00 104 CYS A CA 1
ATOM 860 C C . CYS A 1 104 ? 0.587 3.360 -10.839 1.00 79.00 104 CYS A C 1
ATOM 862 O O . CYS A 1 104 ? 0.773 2.708 -11.864 1.00 79.00 104 CYS A O 1
ATOM 864 N N . LEU A 1 105 ? 0.129 2.776 -9.721 1.00 82.81 105 LEU A N 1
ATOM 865 C CA . LEU A 1 105 ? -0.189 1.343 -9.668 1.00 82.81 105 LEU A CA 1
ATOM 866 C C . LEU A 1 105 ? -1.295 0.930 -10.642 1.00 82.81 105 LEU A C 1
ATOM 868 O O . LEU A 1 105 ? -1.350 -0.232 -11.033 1.00 82.81 105 LEU A O 1
ATOM 872 N N . LYS A 1 106 ? -2.181 1.845 -11.051 1.00 81.56 106 LYS A N 1
ATOM 873 C CA . LYS A 1 106 ? -3.271 1.520 -11.980 1.00 81.56 106 LYS A CA 1
ATOM 874 C C . LYS A 1 106 ? -2.745 0.985 -13.314 1.00 81.56 106 LYS A C 1
ATOM 876 O O . LYS A 1 106 ? -3.337 0.062 -13.877 1.00 81.56 106 LYS A O 1
ATOM 881 N N . GLU A 1 107 ? -1.654 1.557 -13.816 1.00 77.31 107 GLU A N 1
ATOM 882 C CA . GLU A 1 107 ? -1.029 1.122 -15.066 1.00 77.31 107 GLU A CA 1
ATOM 883 C C . GLU A 1 107 ? -0.392 -0.257 -14.909 1.00 77.31 107 GLU A C 1
ATOM 885 O O . GLU A 1 107 ? -0.667 -1.138 -15.720 1.00 77.31 107 GLU A O 1
ATOM 890 N N . LEU A 1 108 ? 0.354 -0.474 -13.822 1.00 78.69 108 LEU A N 1
ATOM 891 C CA . LEU A 1 108 ? 0.963 -1.764 -13.499 1.00 78.69 108 LEU A CA 1
ATOM 892 C C . LEU A 1 108 ? -0.090 -2.870 -13.324 1.00 78.69 108 LEU A C 1
ATOM 894 O O . LEU A 1 108 ? -0.005 -3.910 -13.971 1.00 78.69 108 LEU A O 1
ATOM 898 N N . LYS A 1 109 ? -1.134 -2.619 -12.523 1.00 80.62 109 LYS A N 1
ATOM 899 C CA . LYS A 1 109 ? -2.281 -3.527 -12.330 1.00 80.62 109 LYS A CA 1
ATOM 900 C C . LYS A 1 109 ? -2.934 -3.886 -13.668 1.00 80.62 109 LYS A C 1
ATOM 902 O O . LYS A 1 109 ? -3.237 -5.047 -13.930 1.00 80.62 109 LYS A O 1
ATOM 907 N N . SER A 1 110 ? -3.094 -2.897 -14.550 1.00 80.19 110 SER A N 1
ATOM 908 C CA . SER A 1 110 ? -3.627 -3.119 -15.899 1.00 80.19 110 SER A CA 1
ATOM 909 C C . SER A 1 110 ? -2.679 -3.943 -16.777 1.00 80.19 110 SER A C 1
ATOM 911 O O . SER A 1 110 ? -3.147 -4.788 -17.536 1.00 80.19 110 SER A O 1
ATOM 913 N N . ALA A 1 111 ? -1.367 -3.709 -16.697 1.00 75.50 111 ALA A N 1
ATOM 914 C CA . ALA A 1 111 ? -0.361 -4.455 -17.451 1.00 75.50 111 ALA A CA 1
ATOM 915 C C . ALA A 1 111 ? -0.328 -5.933 -17.031 1.00 75.50 111 ALA A C 1
ATOM 917 O O . ALA A 1 111 ? -0.442 -6.805 -17.891 1.00 75.50 111 ALA A O 1
ATOM 918 N N . ILE A 1 112 ? -0.301 -6.208 -15.723 1.00 74.62 112 ILE A N 1
ATOM 919 C CA . ILE A 1 112 ? -0.379 -7.566 -15.160 1.00 74.62 112 ILE A CA 1
ATOM 920 C C . ILE A 1 112 ? -1.672 -8.254 -15.611 1.00 74.62 112 ILE A C 1
ATOM 922 O O . ILE A 1 112 ? -1.639 -9.367 -16.134 1.00 74.62 112 ILE A O 1
ATOM 926 N N . GLY A 1 113 ? -2.813 -7.563 -15.500 1.00 73.50 113 GLY A N 1
ATOM 927 C CA . GLY A 1 113 ? -4.106 -8.095 -15.931 1.00 73.50 113 GLY A CA 1
ATOM 928 C C . GLY A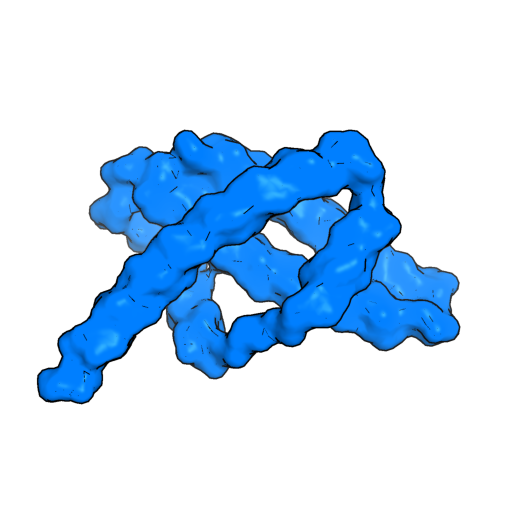 1 113 ? -4.164 -8.449 -17.422 1.00 73.50 113 GLY A C 1
ATOM 929 O O . GLY A 1 113 ? -4.763 -9.459 -17.784 1.00 73.50 113 GLY A O 1
ATOM 930 N N . ARG A 1 114 ? -3.515 -7.670 -18.300 1.00 72.94 114 ARG A N 1
ATOM 931 C CA . ARG A 1 114 ? -3.439 -7.982 -19.741 1.00 72.94 114 ARG A CA 1
ATOM 932 C C . ARG A 1 114 ? -2.599 -9.221 -20.025 1.00 72.94 114 ARG A C 1
ATOM 934 O O . ARG A 1 114 ? -3.005 -10.029 -20.857 1.00 72.94 114 ARG A O 1
ATOM 941 N N . VAL A 1 115 ? -1.453 -9.364 -19.359 1.00 64.88 115 VAL A N 1
ATOM 942 C CA . VAL A 1 115 ? -0.571 -10.529 -19.525 1.00 64.88 115 VAL A CA 1
ATOM 943 C C . VAL A 1 115 ? -1.287 -11.796 -19.061 1.00 64.88 115 VAL A C 1
ATOM 945 O O . VAL A 1 115 ? -1.324 -12.780 -19.794 1.00 64.88 115 VAL A O 1
ATOM 948 N N . MET A 1 116 ? -1.960 -11.743 -17.912 1.00 63.94 116 MET A N 1
ATOM 949 C CA . MET A 1 116 ? -2.728 -12.881 -17.402 1.00 63.94 116 MET A CA 1
ATOM 950 C C . MET A 1 116 ? -3.967 -13.209 -18.238 1.00 63.94 116 MET A C 1
ATOM 952 O O . MET A 1 116 ? -4.232 -14.374 -18.515 1.00 63.94 116 MET A O 1
ATOM 956 N N . GLY A 1 117 ? -4.713 -12.194 -18.684 1.00 55.53 117 GLY A N 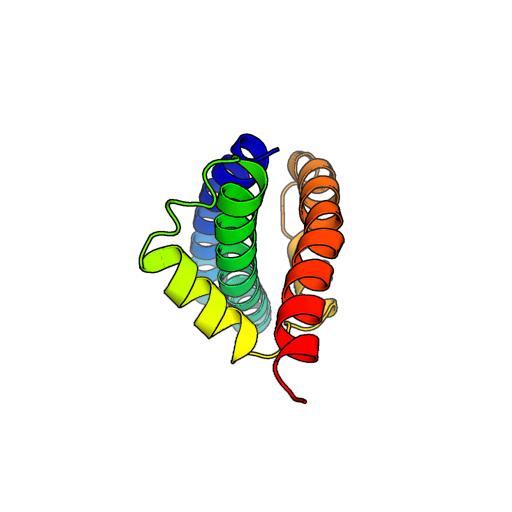1
ATOM 957 C CA . GLY A 1 117 ? -5.885 -12.389 -19.540 1.00 55.53 117 GLY A CA 1
ATOM 958 C C . GLY A 1 117 ? -5.541 -12.907 -20.940 1.00 55.53 117 GLY A C 1
ATOM 959 O O . GLY A 1 117 ? -6.379 -13.539 -21.575 1.00 55.53 117 GLY A O 1
ATOM 960 N N . SER A 1 118 ? -4.309 -12.683 -21.409 1.00 50.16 118 SER A N 1
ATOM 961 C CA . SER A 1 118 ? -3.828 -13.184 -22.706 1.00 50.16 118 SER A CA 1
ATOM 962 C C . SER A 1 118 ? -3.242 -14.601 -22.633 1.00 50.16 118 SER A C 1
ATOM 964 O O . SER A 1 118 ? -2.989 -15.192 -23.676 1.00 50.16 118 SER A O 1
ATOM 966 N N . GLY A 1 119 ? -3.044 -15.156 -21.429 1.00 40.12 119 GLY A N 1
ATOM 967 C CA . GLY A 1 119 ? -2.568 -16.529 -21.202 1.00 40.12 119 GLY A CA 1
ATOM 968 C C . GLY A 1 119 ? -3.678 -17.577 -21.026 1.00 40.12 119 GLY A C 1
ATOM 969 O O . GLY A 1 119 ? -3.375 -18.734 -20.751 1.00 40.12 119 GLY A O 1
ATOM 970 N N . MET A 1 120 ? -4.951 -17.188 -21.165 1.00 36.88 120 MET A N 1
ATOM 971 C CA . MET A 1 120 ? -6.126 -18.072 -21.084 1.00 36.88 120 MET A CA 1
ATOM 972 C C . MET A 1 120 ? -6.865 -18.204 -22.431 1.00 36.88 120 MET A C 1
ATOM 974 O O . MET A 1 120 ? -8.097 -18.139 -22.473 1.00 36.88 120 MET A O 1
ATOM 978 N N . VAL A 1 121 ? -6.130 -18.392 -23.532 1.00 37.69 121 VAL A N 1
ATOM 979 C CA . VAL A 1 121 ? -6.695 -18.853 -24.817 1.00 37.69 121 VAL A CA 1
ATOM 980 C C . VAL A 1 121 ? -5.926 -20.064 -25.316 1.00 37.69 121 VAL A C 1
ATOM 982 O O . VAL A 1 121 ? -4.683 -19.967 -25.394 1.00 37.69 121 VAL A O 1
#

Secondary structure (DSSP, 8-state):
-HHHHHHHHHHHHHHHHHHHHHHHH-TTTHHHHHHHHHHHHHHHHHHHHHHHHTSS-GGG--HHHHHHHHHHHHSPPPPHHHHHHHHHHS-HHHHHHHHHHHHHHHHHHHHHHHHHHHT--